Protein AF-A0A3D3LEJ3-F1 (afdb_monomer_lite)

Sequence (141 aa):
MNRAEFEALRNLPDKQITSDIVFELKQPTSPNLVFEDVKVDNALNYDVVLNGTYKPGIPSITFNFVLRGTGPICRVCVNGTIHPPVGRTHKHDLRKDSDPRNNLPAAVARPDLENLPTVKLVWDILLQQANIKHTGTFNEP

pLDDT: mean 92.4, std 5.47, range [72.88, 98.25]

Structure (mmCIF, N/CA/C/O backbone):
data_AF-A0A3D3LEJ3-F1
#
_entry.id   AF-A0A3D3LEJ3-F1
#
loop_
_atom_site.group_PDB
_atom_site.id
_atom_site.type_symbol
_atom_site.label_atom_id
_atom_site.label_alt_id
_atom_site.label_comp_id
_atom_site.label_asym_id
_atom_site.label_entity_id
_atom_site.label_seq_id
_atom_site.pdbx_PDB_ins_code
_atom_site.Cartn_x
_atom_site.Cartn_y
_atom_site.Cartn_z
_atom_site.occupancy
_atom_site.B_iso_or_equiv
_atom_site.auth_seq_id
_atom_site.auth_comp_id
_atom_site.auth_asym_id
_atom_site.auth_atom_id
_atom_site.pdbx_PDB_model_num
ATOM 1 N N . MET A 1 1 ? -2.393 -7.473 19.659 1.00 72.88 1 MET A N 1
ATOM 2 C CA . MET A 1 1 ? -3.219 -8.036 18.584 1.00 72.88 1 MET A CA 1
ATOM 3 C C . MET A 1 1 ? -3.068 -9.546 18.584 1.00 72.88 1 MET A C 1
ATOM 5 O O . MET A 1 1 ? -1.940 -10.018 18.468 1.00 72.88 1 MET A O 1
ATOM 9 N N . ASN A 1 2 ? -4.163 -10.272 18.785 1.00 79.50 2 ASN A N 1
ATOM 10 C CA . ASN A 1 2 ? -4.250 -11.717 18.579 1.00 79.50 2 ASN A CA 1
ATOM 11 C C . ASN A 1 2 ? -4.786 -12.037 17.167 1.00 79.50 2 ASN A C 1
ATOM 13 O O . ASN A 1 2 ? -5.209 -11.138 16.432 1.00 79.50 2 ASN A O 1
ATOM 17 N N . ARG A 1 3 ? -4.801 -13.319 16.793 1.00 76.25 3 ARG A N 1
ATOM 18 C CA . ARG A 1 3 ? -5.267 -13.769 15.473 1.00 76.25 3 ARG A CA 1
ATOM 19 C C . ARG A 1 3 ? -6.681 -13.299 15.116 1.00 76.25 3 ARG A C 1
ATOM 21 O O . ARG A 1 3 ? -6.917 -12.909 13.975 1.00 76.25 3 ARG A O 1
ATOM 28 N N . ALA A 1 4 ? -7.613 -13.337 16.066 1.00 80.88 4 ALA A N 1
ATOM 29 C CA . ALA A 1 4 ? -9.007 -12.971 15.821 1.00 80.88 4 ALA A CA 1
ATOM 30 C C . ALA A 1 4 ? -9.164 -11.462 15.572 1.00 80.88 4 ALA A C 1
ATOM 32 O O . ALA A 1 4 ? -9.856 -11.061 14.641 1.00 80.88 4 ALA A O 1
ATOM 33 N N . GLU A 1 5 ? -8.469 -10.629 16.350 1.00 80.56 5 GLU A N 1
ATOM 34 C CA . GLU A 1 5 ? -8.425 -9.173 16.156 1.00 80.56 5 GLU A CA 1
ATOM 35 C C . GLU A 1 5 ? -7.845 -8.804 14.782 1.00 80.56 5 GLU A C 1
ATOM 37 O O . GLU A 1 5 ? -8.333 -7.891 14.116 1.00 80.56 5 GLU A O 1
ATOM 42 N N . PHE A 1 6 ? -6.839 -9.550 14.315 1.00 76.19 6 PHE A N 1
ATOM 43 C CA . PHE A 1 6 ? -6.302 -9.381 12.967 1.00 76.19 6 PHE A CA 1
ATOM 44 C C . PHE A 1 6 ? -7.310 -9.766 11.881 1.00 76.19 6 PHE A C 1
ATOM 46 O O . PHE A 1 6 ? -7.517 -9.008 10.932 1.00 76.19 6 PHE A O 1
ATOM 53 N N . GLU A 1 7 ? -7.913 -10.953 11.985 1.00 80.44 7 GLU A N 1
ATOM 54 C CA . GLU A 1 7 ? -8.890 -11.415 10.999 1.00 80.44 7 GLU A CA 1
ATOM 55 C C . GLU A 1 7 ? -10.077 -10.448 10.927 1.00 80.44 7 GLU A C 1
ATOM 57 O O . GLU A 1 7 ? -10.531 -10.139 9.824 1.00 80.44 7 GLU A O 1
ATOM 62 N N . ALA A 1 8 ? -10.499 -9.892 12.067 1.00 83.44 8 ALA A N 1
ATOM 63 C CA . ALA A 1 8 ? -11.487 -8.824 12.131 1.00 83.44 8 ALA A CA 1
ATOM 64 C C . ALA A 1 8 ? -11.025 -7.584 11.353 1.00 83.44 8 ALA A C 1
ATOM 66 O O . ALA A 1 8 ? -11.711 -7.200 10.410 1.00 83.44 8 ALA A O 1
ATOM 67 N N . LEU A 1 9 ? -9.847 -7.018 11.660 1.00 82.44 9 LEU A N 1
ATOM 68 C CA . LEU A 1 9 ? -9.303 -5.840 10.966 1.00 82.44 9 LEU A CA 1
ATOM 69 C C . LEU A 1 9 ? -9.182 -6.053 9.447 1.00 82.44 9 LEU A C 1
ATOM 71 O O . LEU A 1 9 ? -9.604 -5.209 8.655 1.00 82.44 9 LEU A O 1
ATOM 75 N N . ARG A 1 10 ? -8.625 -7.192 9.019 1.00 82.25 10 ARG A N 1
ATOM 76 C CA . ARG A 1 10 ? -8.457 -7.529 7.598 1.00 82.25 10 ARG A CA 1
ATOM 77 C C . ARG A 1 10 ? -9.802 -7.557 6.873 1.00 82.25 10 ARG A C 1
ATOM 79 O O . ARG A 1 10 ? -9.911 -7.018 5.769 1.00 82.25 10 ARG A O 1
ATOM 86 N N . ASN A 1 11 ? -10.804 -8.175 7.492 1.00 85.00 11 ASN A N 1
ATOM 87 C CA . ASN A 1 11 ? -12.111 -8.420 6.890 1.00 85.00 11 ASN A CA 1
ATOM 88 C C . ASN A 1 11 ? -13.090 -7.244 7.034 1.00 85.00 11 ASN A C 1
ATOM 90 O O . ASN A 1 11 ? -14.206 -7.352 6.531 1.00 85.00 11 ASN A O 1
ATOM 94 N N . LEU A 1 12 ? -12.698 -6.135 7.676 1.00 86.94 12 LEU A N 1
ATOM 95 C CA . LEU A 1 12 ? -13.568 -4.965 7.808 1.00 86.94 12 LEU A CA 1
ATOM 96 C C . LEU A 1 12 ? -14.032 -4.464 6.433 1.00 86.94 12 LEU A C 1
ATOM 98 O O . LEU A 1 12 ? -13.187 -4.188 5.575 1.00 86.94 12 LEU A O 1
ATOM 102 N N . PRO A 1 13 ? -15.349 -4.359 6.191 1.00 89.06 13 PRO A N 1
ATOM 103 C CA . PRO A 1 13 ? -15.862 -4.002 4.876 1.00 89.06 13 PRO A CA 1
ATOM 104 C C . PRO A 1 13 ? -15.811 -2.497 4.587 1.00 89.06 13 PRO A C 1
ATOM 106 O O . PRO A 1 13 ? -16.021 -2.088 3.451 1.00 89.06 13 PRO A O 1
ATOM 109 N N . ASP A 1 14 ? -15.560 -1.683 5.605 1.00 92.56 14 ASP A N 1
ATOM 110 C CA . ASP A 1 14 ? -15.725 -0.232 5.610 1.00 92.56 14 ASP A CA 1
ATOM 111 C C . ASP A 1 14 ? -14.389 0.526 5.654 1.00 92.56 14 ASP A C 1
ATOM 113 O O . ASP A 1 14 ? -14.349 1.714 5.966 1.00 92.56 14 ASP A O 1
ATOM 117 N N . LYS A 1 15 ? -13.279 -0.154 5.336 1.00 95.62 15 LYS A N 1
ATOM 118 C CA . LYS A 1 15 ? -11.958 0.477 5.295 1.00 95.62 15 LYS A CA 1
ATOM 119 C C . LYS A 1 15 ? -11.939 1.593 4.250 1.00 95.62 15 LYS A C 1
ATOM 121 O O . LYS A 1 15 ? -12.313 1.369 3.095 1.00 95.62 15 LYS A O 1
ATOM 126 N N . GLN A 1 16 ? -11.447 2.768 4.625 1.00 97.44 16 GLN A N 1
ATOM 127 C CA . GLN A 1 16 ? -11.421 3.932 3.747 1.00 97.44 16 GLN A CA 1
ATOM 128 C C . GLN A 1 16 ? -10.112 4.713 3.854 1.00 97.44 16 GLN A C 1
ATOM 130 O O . GLN A 1 16 ? -9.528 4.849 4.921 1.00 97.44 16 GLN A O 1
ATOM 135 N N . ILE A 1 17 ? -9.667 5.263 2.731 1.00 98.12 17 ILE A N 1
ATOM 136 C CA . ILE A 1 17 ? -8.616 6.274 2.660 1.00 98.12 17 ILE A CA 1
ATOM 137 C C . ILE A 1 17 ? -9.265 7.534 2.096 1.00 98.12 17 ILE A C 1
ATOM 139 O O . ILE A 1 17 ? -9.848 7.513 1.009 1.00 98.12 17 ILE A O 1
ATOM 143 N N . THR A 1 18 ? -9.214 8.624 2.851 1.00 98.06 18 THR A N 1
ATOM 144 C CA . THR A 1 18 ? -9.832 9.902 2.466 1.00 98.06 18 THR A CA 1
ATOM 145 C C . THR A 1 18 ? -8.820 10.906 1.930 1.00 98.06 18 THR A C 1
ATOM 147 O O . THR A 1 18 ? -9.192 11.767 1.139 1.00 98.06 18 THR A O 1
ATOM 150 N N . SER A 1 19 ? -7.554 10.770 2.321 1.00 98.06 19 SER A N 1
ATOM 151 C CA . SER A 1 19 ? -6.461 11.642 1.899 1.00 98.06 19 SER A CA 1
ATOM 152 C C . SER A 1 19 ? -6.042 11.414 0.448 1.00 98.06 19 SER A C 1
ATOM 154 O O . SER A 1 19 ? -6.192 10.320 -0.111 1.00 98.06 19 SER A O 1
ATOM 156 N N . ASP A 1 20 ? -5.446 12.450 -0.132 1.00 98.19 20 ASP A N 1
ATOM 157 C CA . ASP A 1 20 ? -4.697 12.325 -1.373 1.00 98.19 20 ASP A CA 1
ATOM 158 C C . ASP A 1 20 ? -3.421 11.510 -1.139 1.00 98.19 20 ASP A C 1
ATOM 160 O O . ASP A 1 20 ? -2.799 11.571 -0.077 1.00 98.19 20 ASP A O 1
ATOM 164 N N . ILE A 1 21 ? -3.031 10.742 -2.152 1.00 98.25 21 ILE A N 1
ATOM 165 C CA . ILE A 1 21 ? -1.744 10.060 -2.208 1.00 98.25 21 ILE A CA 1
ATOM 166 C C . ILE A 1 21 ? -0.845 10.883 -3.121 1.00 98.25 21 ILE A C 1
ATOM 168 O O . ILE A 1 21 ? -1.155 11.054 -4.302 1.00 98.25 21 ILE A O 1
ATOM 172 N N . VAL A 1 22 ? 0.248 11.403 -2.570 1.00 97.75 22 VAL A N 1
ATOM 173 C CA . VAL A 1 22 ? 1.247 12.194 -3.295 1.00 97.75 22 VAL A CA 1
ATOM 174 C C . VAL A 1 22 ? 2.618 11.630 -2.963 1.00 97.75 22 VAL A C 1
ATOM 176 O O . VAL A 1 22 ? 2.995 11.569 -1.797 1.00 97.75 22 VAL A O 1
ATOM 179 N N . PHE A 1 23 ? 3.348 11.185 -3.981 1.00 96.75 23 PHE A N 1
ATOM 180 C CA . PHE A 1 23 ? 4.709 10.693 -3.818 1.00 96.75 23 PHE A CA 1
ATOM 181 C C . PHE A 1 23 ? 5.698 11.853 -3.905 1.00 96.75 23 PHE A C 1
ATOM 183 O O . PHE A 1 23 ? 5.805 12.513 -4.935 1.00 96.75 23 PHE A O 1
ATOM 190 N N . GLU A 1 24 ? 6.459 12.068 -2.839 1.00 95.94 24 GLU A N 1
ATOM 191 C CA . GLU A 1 24 ? 7.386 13.190 -2.720 1.00 95.94 24 GLU A CA 1
ATOM 192 C C . GLU A 1 24 ? 8.801 12.712 -2.392 1.00 95.94 24 GLU A C 1
ATOM 194 O O . GLU A 1 24 ? 9.024 11.636 -1.830 1.00 95.94 24 GLU A O 1
ATOM 199 N N . LEU A 1 25 ? 9.801 13.521 -2.736 1.00 94.31 25 LEU A N 1
ATOM 200 C CA . LEU A 1 25 ? 11.171 13.266 -2.306 1.00 94.31 25 LEU A CA 1
ATOM 201 C C . LEU A 1 25 ? 11.274 13.461 -0.793 1.00 94.31 25 LEU A C 1
ATOM 203 O O . LEU A 1 25 ? 11.103 14.569 -0.295 1.00 94.31 25 LEU A O 1
ATOM 207 N N . LYS A 1 26 ? 11.663 12.407 -0.066 1.00 86.88 26 LYS A N 1
ATOM 208 C CA . LYS A 1 26 ? 11.907 12.506 1.386 1.00 86.88 26 LYS A CA 1
ATOM 209 C C . LYS A 1 26 ? 12.986 13.539 1.738 1.00 86.88 26 LYS A C 1
ATOM 211 O O . LYS A 1 26 ? 12.950 14.165 2.790 1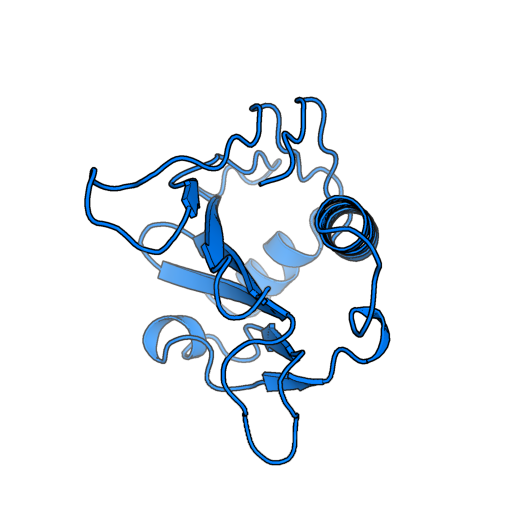.00 86.88 26 LYS A O 1
ATOM 216 N N . GLN A 1 27 ? 13.978 13.669 0.864 1.00 89.00 27 GLN A N 1
ATOM 217 C CA . GLN A 1 27 ? 15.056 14.650 0.937 1.00 89.00 27 GLN A CA 1
ATOM 218 C C . GLN A 1 27 ? 15.565 14.928 -0.486 1.00 89.00 27 GLN A C 1
ATOM 220 O O . GLN A 1 27 ? 15.445 14.037 -1.332 1.00 89.00 27 GLN A O 1
ATOM 225 N N . PRO A 1 28 ? 16.181 16.092 -0.767 1.00 84.38 28 PRO A N 1
ATOM 226 C CA . PRO A 1 28 ? 16.575 16.481 -2.128 1.00 84.38 28 PRO A CA 1
ATOM 227 C C . PRO A 1 28 ? 17.482 15.476 -2.854 1.00 84.38 28 PRO A C 1
ATOM 229 O O . PRO A 1 28 ? 17.475 15.403 -4.076 1.00 84.38 28 PRO A O 1
ATOM 232 N N . THR A 1 29 ? 18.260 14.691 -2.108 1.00 85.44 29 THR A N 1
ATOM 233 C CA . THR A 1 29 ? 19.185 13.678 -2.640 1.00 85.44 29 THR A CA 1
ATOM 234 C C . THR A 1 29 ? 18.617 12.256 -2.613 1.00 85.44 29 THR A C 1
ATOM 236 O O . THR A 1 29 ? 19.322 11.307 -2.957 1.00 85.44 29 THR A O 1
ATOM 239 N N . SER A 1 30 ? 17.369 12.072 -2.171 1.00 86.38 30 SER A N 1
ATOM 240 C CA . SER A 1 30 ? 16.726 10.758 -2.140 1.00 86.38 30 SER A CA 1
ATOM 241 C C . SER A 1 30 ? 16.503 10.261 -3.567 1.00 86.38 30 SER A C 1
ATOM 243 O O . SER A 1 30 ? 15.869 10.958 -4.351 1.00 86.38 30 SER A O 1
ATOM 245 N N . PRO A 1 31 ? 16.929 9.038 -3.914 1.00 89.38 31 PRO A N 1
ATOM 246 C CA . PRO A 1 31 ? 16.564 8.441 -5.195 1.00 89.38 31 PRO A CA 1
ATOM 247 C C . PRO A 1 31 ? 15.114 7.930 -5.213 1.00 89.38 31 PRO A C 1
ATOM 249 O O . PRO A 1 31 ? 14.648 7.479 -6.253 1.00 89.38 31 PRO A O 1
ATOM 252 N N . ASN A 1 32 ? 14.417 7.946 -4.071 1.00 94.06 32 ASN A N 1
ATOM 253 C CA . ASN A 1 32 ? 13.082 7.376 -3.909 1.00 94.06 32 ASN A CA 1
ATOM 254 C C . ASN A 1 32 ? 12.049 8.472 -3.645 1.00 94.06 32 ASN A C 1
ATOM 256 O O . ASN A 1 32 ? 12.318 9.395 -2.863 1.00 94.06 32 ASN A O 1
ATOM 260 N N . LEU A 1 33 ? 10.858 8.284 -4.208 1.00 96.69 33 LEU A N 1
ATOM 261 C CA . LEU A 1 33 ? 9.661 9.041 -3.866 1.00 96.69 33 LEU A CA 1
ATOM 262 C C . LEU A 1 33 ? 8.852 8.259 -2.827 1.00 96.69 33 LEU A C 1
ATOM 264 O O . LEU A 1 33 ? 8.742 7.033 -2.915 1.00 96.69 33 LEU A O 1
ATOM 268 N N . VAL A 1 34 ? 8.305 8.938 -1.828 1.00 97.31 34 VAL A N 1
ATOM 269 C CA . VAL A 1 34 ? 7.591 8.316 -0.711 1.00 97.31 34 VAL A CA 1
ATOM 270 C C . VAL A 1 34 ? 6.323 9.081 -0.377 1.00 97.31 34 VAL A C 1
ATOM 272 O O . VAL A 1 34 ? 6.217 10.271 -0.641 1.00 97.31 34 VAL A O 1
ATOM 275 N N . PHE A 1 35 ? 5.394 8.390 0.264 1.00 97.50 35 PHE A N 1
ATOM 276 C CA . PHE A 1 35 ? 4.374 9.018 1.090 1.00 97.50 35 PHE A CA 1
ATOM 277 C C . PHE A 1 35 ? 4.341 8.258 2.413 1.00 97.50 35 PHE A C 1
ATOM 279 O O . PHE A 1 35 ? 4.543 7.038 2.436 1.00 97.50 35 PHE A O 1
ATOM 286 N N . GLU A 1 36 ? 4.135 8.960 3.517 1.00 96.62 36 GLU A N 1
ATOM 287 C CA . GLU A 1 36 ? 4.204 8.376 4.854 1.00 96.62 36 GLU A CA 1
ATOM 288 C C . GLU A 1 36 ? 2.942 8.737 5.639 1.00 96.62 36 GLU A C 1
ATOM 290 O O . GLU A 1 36 ? 2.339 9.787 5.431 1.00 96.62 36 GLU A O 1
ATOM 295 N N . ASP A 1 37 ? 2.542 7.841 6.537 1.00 97.12 37 ASP A N 1
ATOM 296 C CA . ASP A 1 37 ? 1.499 8.061 7.534 1.00 97.12 37 ASP A CA 1
ATOM 297 C C . ASP A 1 37 ? 0.107 8.428 6.988 1.00 97.12 37 ASP A C 1
ATOM 299 O O . ASP A 1 37 ? -0.686 9.088 7.664 1.00 97.12 37 ASP A O 1
ATOM 303 N N . VAL A 1 38 ? -0.251 7.934 5.797 1.00 98.00 38 VAL A N 1
ATOM 304 C CA . VAL A 1 38 ? -1.610 8.104 5.265 1.00 98.00 38 VAL A CA 1
ATOM 305 C C . VAL A 1 38 ? -2.585 7.248 6.065 1.00 98.00 38 VAL A C 1
ATOM 307 O O . VAL A 1 38 ? -2.474 6.024 6.095 1.00 98.00 38 VAL A O 1
ATOM 310 N N . LYS A 1 39 ? -3.567 7.881 6.704 1.00 97.94 39 LYS A N 1
ATOM 311 C CA . LYS A 1 39 ? -4.550 7.197 7.548 1.00 97.94 39 LYS A CA 1
ATOM 312 C C . LYS A 1 39 ? -5.462 6.265 6.739 1.00 97.94 39 LYS A C 1
ATOM 314 O O . LYS A 1 39 ? -5.942 6.627 5.665 1.00 97.94 39 LYS A O 1
ATOM 319 N N . VAL A 1 40 ? -5.750 5.092 7.306 1.00 97.38 40 VAL A N 1
ATOM 320 C CA . VAL A 1 40 ? -6.782 4.159 6.833 1.00 97.38 40 VAL A CA 1
ATOM 321 C C . VAL A 1 40 ? -7.906 4.088 7.872 1.00 97.38 40 VAL A C 1
ATOM 323 O O . VAL A 1 40 ? -7.805 3.392 8.886 1.00 97.38 40 VAL A O 1
ATOM 326 N N . ASP A 1 41 ? -8.985 4.824 7.622 1.00 96.88 41 ASP A N 1
ATOM 327 C CA . ASP A 1 41 ? -10.192 4.831 8.446 1.00 96.88 41 ASP A CA 1
ATOM 328 C C . ASP A 1 41 ? -10.874 3.452 8.437 1.00 96.88 41 ASP A C 1
ATOM 330 O O . ASP A 1 41 ? -10.853 2.738 7.433 1.00 96.88 41 ASP A O 1
ATOM 334 N N . ASN A 1 42 ? -11.442 3.052 9.577 1.00 94.88 42 ASN A N 1
ATOM 335 C CA . ASN A 1 42 ? -12.129 1.772 9.769 1.00 94.88 42 ASN A CA 1
ATOM 336 C C . ASN A 1 42 ? -13.050 1.824 11.008 1.00 94.88 42 ASN A C 1
ATOM 338 O O . ASN A 1 42 ? -12.720 2.504 11.980 1.00 94.88 42 ASN A O 1
ATOM 342 N N . ALA A 1 43 ? -14.162 1.078 11.020 1.00 92.31 43 ALA A N 1
ATOM 343 C CA . ALA A 1 43 ? -15.177 1.111 12.089 1.00 92.31 43 ALA A CA 1
ATOM 344 C C . ALA A 1 43 ? -14.667 0.708 13.474 1.00 92.31 43 ALA A C 1
ATOM 346 O O . ALA A 1 43 ? -15.265 1.083 14.482 1.00 92.31 43 ALA A O 1
ATOM 347 N N . LEU A 1 44 ? -13.583 -0.067 13.545 1.00 90.25 44 LEU A N 1
ATOM 348 C CA . LEU A 1 44 ? -12.998 -0.492 14.817 1.00 90.25 44 LEU A CA 1
ATOM 349 C C . LEU A 1 44 ? -12.010 0.533 15.390 1.00 90.25 44 LEU A C 1
ATOM 351 O O . LEU A 1 44 ? -11.437 0.286 16.448 1.00 90.25 44 LEU A O 1
ATOM 355 N N . ASN A 1 45 ? -11.825 1.680 14.724 1.00 90.31 45 ASN A N 1
ATOM 356 C CA . ASN A 1 45 ? -10.905 2.749 15.119 1.00 90.31 45 ASN A CA 1
ATOM 357 C C . ASN A 1 45 ? -9.462 2.264 15.342 1.00 90.31 45 ASN A C 1
ATOM 359 O O . ASN A 1 45 ? -8.727 2.833 16.151 1.00 90.31 45 ASN A O 1
ATOM 363 N N . TYR A 1 46 ? -9.036 1.219 14.628 1.00 91.94 46 TYR A N 1
ATOM 364 C CA . TYR A 1 46 ? -7.636 0.817 14.642 1.00 91.94 46 TYR A CA 1
ATOM 365 C C . TYR A 1 46 ? -6.781 1.890 13.969 1.00 91.94 46 TYR A C 1
ATOM 367 O O . TYR A 1 46 ? -7.113 2.367 12.884 1.00 91.94 46 TYR A O 1
ATOM 375 N N . ASP A 1 47 ? -5.655 2.226 14.595 1.00 94.75 47 ASP A N 1
ATOM 376 C CA . ASP A 1 47 ? -4.699 3.217 14.097 1.00 94.75 47 ASP A CA 1
ATOM 377 C C . ASP A 1 47 ? -3.814 2.617 12.992 1.00 94.75 47 ASP A C 1
ATOM 379 O O . ASP A 1 47 ? -2.657 2.233 13.203 1.00 94.75 47 ASP A O 1
ATOM 383 N N . VAL A 1 48 ? -4.420 2.429 11.819 1.00 95.06 48 VAL A N 1
ATOM 384 C CA . VAL A 1 48 ? -3.764 1.890 10.629 1.00 95.06 48 VAL A CA 1
ATOM 385 C C . VAL A 1 48 ? -3.326 3.034 9.730 1.00 95.06 48 VAL A C 1
ATOM 387 O O . VAL A 1 48 ? -4.126 3.887 9.345 1.00 95.06 48 VAL A O 1
ATOM 390 N N . VAL A 1 49 ? -2.055 3.001 9.346 1.00 97.56 49 VAL A N 1
ATOM 391 C CA . VAL A 1 49 ? -1.471 3.909 8.365 1.00 97.56 49 VAL A CA 1
ATOM 392 C C . VAL A 1 49 ? -0.925 3.142 7.170 1.00 97.56 49 VAL A C 1
ATOM 394 O O . VAL A 1 49 ? -0.567 1.966 7.262 1.00 97.56 49 VAL A O 1
ATOM 397 N N . LEU A 1 50 ? -0.844 3.821 6.039 1.00 97.94 50 LEU A N 1
ATOM 398 C CA . LEU A 1 50 ? -0.259 3.345 4.806 1.00 97.94 50 LEU A CA 1
ATOM 399 C C . LEU A 1 50 ? 0.967 4.190 4.472 1.00 97.94 50 LEU A C 1
ATOM 401 O O . LEU A 1 50 ? 0.911 5.417 4.451 1.00 97.94 50 LEU A O 1
ATOM 405 N N . ASN A 1 51 ? 2.051 3.499 4.141 1.00 98.19 51 ASN A N 1
ATOM 406 C CA . ASN A 1 51 ? 3.273 4.094 3.625 1.00 98.19 51 ASN A CA 1
ATOM 407 C C . ASN A 1 51 ? 3.538 3.587 2.206 1.00 98.19 51 ASN A C 1
ATOM 409 O O . ASN A 1 51 ? 3.341 2.400 1.922 1.00 98.19 51 ASN A O 1
ATOM 413 N N . GLY A 1 52 ? 4.030 4.466 1.341 1.00 97.62 52 GLY A N 1
ATOM 414 C CA . GLY A 1 52 ? 4.417 4.155 -0.027 1.00 97.62 52 GLY A CA 1
ATOM 415 C C . GLY A 1 52 ? 5.879 4.461 -0.299 1.00 97.62 52 GLY A C 1
ATOM 416 O O . GLY A 1 52 ? 6.453 5.406 0.237 1.00 97.62 52 GLY A O 1
ATOM 417 N N . THR A 1 53 ? 6.503 3.668 -1.161 1.00 97.38 53 THR A N 1
ATOM 418 C CA . THR A 1 53 ? 7.845 3.961 -1.673 1.00 97.38 53 THR A CA 1
ATOM 419 C C . THR A 1 53 ? 7.942 3.550 -3.125 1.00 97.38 53 THR A C 1
ATOM 421 O O . THR A 1 53 ? 7.833 2.364 -3.429 1.00 97.38 53 THR A O 1
ATOM 424 N N . TYR A 1 54 ? 8.199 4.516 -3.997 1.00 97.00 54 TYR A N 1
ATOM 425 C CA . TYR A 1 54 ? 8.484 4.310 -5.405 1.00 97.00 54 TYR A CA 1
ATOM 426 C C . TYR A 1 54 ? 9.963 4.566 -5.697 1.00 97.00 54 TYR A C 1
ATOM 428 O O . TYR A 1 54 ? 10.552 5.536 -5.210 1.00 97.00 54 TYR A O 1
ATOM 436 N N . LYS A 1 55 ? 10.574 3.685 -6.492 1.00 94.62 55 LYS A N 1
ATOM 437 C CA . LYS A 1 55 ? 11.969 3.804 -6.930 1.00 94.62 55 LYS A CA 1
ATOM 438 C C . LYS A 1 55 ? 12.014 3.958 -8.455 1.00 94.62 55 LYS A C 1
ATOM 440 O O . LYS A 1 55 ? 11.951 2.945 -9.147 1.00 94.62 55 LYS A O 1
ATOM 445 N N . PRO A 1 56 ? 12.177 5.176 -8.998 1.00 90.94 56 PRO A N 1
ATOM 446 C CA . PRO A 1 56 ? 12.182 5.404 -10.445 1.00 90.94 56 PRO A CA 1
ATOM 447 C C . PRO A 1 56 ? 13.274 4.625 -11.197 1.00 90.94 56 PRO A C 1
ATOM 449 O O . PRO A 1 56 ? 13.043 4.140 -12.298 1.00 90.94 56 PRO A O 1
ATOM 452 N N . GLY A 1 57 ? 14.463 4.461 -10.599 1.00 88.19 57 GLY A N 1
ATOM 453 C CA . GLY A 1 57 ? 15.601 3.799 -11.259 1.00 88.19 57 GLY A CA 1
ATOM 454 C C . GLY A 1 57 ? 15.433 2.290 -11.483 1.00 88.19 57 GLY A C 1
ATOM 455 O O . GLY A 1 57 ? 16.090 1.714 -12.345 1.00 88.19 57 GLY A O 1
ATOM 456 N N . ILE A 1 58 ? 14.561 1.642 -10.712 1.00 87.38 58 ILE A N 1
ATOM 457 C CA . ILE A 1 58 ? 14.136 0.254 -10.910 1.00 87.38 58 ILE A CA 1
ATOM 458 C C . ILE A 1 58 ? 12.644 0.295 -10.607 1.00 87.38 58 ILE A C 1
ATOM 460 O O . ILE A 1 58 ? 12.334 0.149 -9.424 1.00 87.38 58 ILE A O 1
ATOM 464 N N . PRO A 1 59 ? 11.769 0.577 -11.594 1.00 85.38 59 PRO A N 1
ATOM 465 C CA . PRO A 1 59 ? 10.385 1.020 -11.395 1.00 85.38 59 PRO A CA 1
ATOM 466 C C . PRO A 1 59 ? 9.618 0.010 -10.541 1.00 85.38 59 PRO A C 1
ATOM 468 O O . PRO A 1 59 ? 9.025 -0.959 -11.020 1.00 85.38 59 PRO A O 1
ATOM 471 N N . SER A 1 60 ? 9.721 0.220 -9.235 1.00 94.88 60 SER A N 1
ATOM 472 C CA . SER A 1 60 ? 9.306 -0.683 -8.177 1.00 94.88 60 SER A CA 1
ATOM 473 C C . SER A 1 60 ? 8.564 0.140 -7.157 1.00 94.88 60 SER A C 1
ATOM 475 O O . SER A 1 60 ? 8.963 1.258 -6.819 1.00 94.88 60 SER A O 1
ATOM 477 N N . ILE A 1 61 ? 7.459 -0.424 -6.698 1.00 97.19 61 ILE A N 1
ATOM 478 C CA . ILE A 1 61 ? 6.556 0.225 -5.768 1.00 97.19 61 ILE A CA 1
ATOM 479 C C . ILE A 1 61 ? 6.334 -0.701 -4.584 1.00 97.19 61 ILE A C 1
ATOM 481 O O . ILE A 1 61 ? 6.096 -1.901 -4.738 1.00 97.19 61 ILE A O 1
ATOM 485 N N . THR A 1 62 ? 6.408 -0.120 -3.396 1.00 97.44 62 THR A N 1
ATOM 486 C CA . THR A 1 62 ? 6.037 -0.781 -2.155 1.00 97.44 62 THR A CA 1
ATOM 487 C C . THR A 1 62 ? 4.876 -0.037 -1.523 1.00 97.44 62 THR A C 1
ATOM 489 O O . THR A 1 62 ? 4.976 1.166 -1.300 1.00 97.44 62 THR A O 1
ATOM 492 N N . PHE A 1 63 ? 3.819 -0.765 -1.175 1.00 97.75 63 PHE A N 1
ATOM 493 C CA . PHE A 1 63 ? 2.731 -0.299 -0.316 1.00 97.75 63 PHE A CA 1
ATOM 494 C C . PHE A 1 63 ? 2.788 -1.066 1.001 1.00 97.75 63 PHE A C 1
ATOM 496 O O . PHE A 1 63 ? 2.772 -2.297 0.999 1.00 97.75 63 PHE A O 1
ATOM 503 N N . ASN A 1 64 ? 2.870 -0.367 2.126 1.00 97.31 64 ASN A N 1
ATOM 504 C CA . ASN A 1 64 ? 3.035 -0.970 3.443 1.00 97.31 64 ASN A CA 1
ATOM 505 C C . ASN A 1 64 ? 1.969 -0.455 4.412 1.00 97.31 64 ASN A C 1
ATOM 507 O O . ASN A 1 64 ? 2.035 0.687 4.861 1.00 97.31 64 ASN A O 1
ATOM 511 N N . PHE A 1 65 ? 1.012 -1.315 4.744 1.00 95.12 65 PHE A N 1
ATOM 512 C CA . PHE A 1 65 ? -0.004 -1.072 5.759 1.00 95.12 65 PHE A CA 1
ATOM 513 C C . PHE A 1 65 ? 0.556 -1.443 7.130 1.00 95.12 65 PHE A C 1
ATOM 515 O O . PHE A 1 65 ? 1.017 -2.570 7.349 1.00 95.12 65 PHE A O 1
ATOM 522 N N . VAL A 1 66 ? 0.496 -0.500 8.060 1.00 94.62 66 VAL A N 1
ATOM 523 C CA . VAL A 1 66 ? 1.097 -0.585 9.388 1.00 94.62 66 VAL A CA 1
ATOM 524 C C . VAL A 1 66 ? 0.035 -0.277 10.426 1.00 94.62 66 VAL A C 1
ATOM 526 O O . VAL A 1 66 ? -0.615 0.759 10.362 1.00 94.62 66 VAL A O 1
ATOM 529 N N . LEU A 1 67 ? -0.111 -1.158 11.411 1.00 92.88 67 LEU A N 1
ATOM 530 C CA . LEU A 1 67 ? -0.864 -0.858 12.621 1.00 92.88 67 LEU A CA 1
ATOM 531 C C . LEU A 1 67 ? 0.089 -0.214 13.630 1.00 92.88 67 LEU A C 1
ATOM 533 O O . LEU A 1 67 ? 1.057 -0.855 14.063 1.00 92.88 67 LEU A O 1
ATOM 537 N N . ARG A 1 68 ? -0.159 1.044 14.008 1.00 92.88 68 ARG A N 1
ATOM 538 C CA . ARG A 1 68 ? 0.706 1.767 14.948 1.00 92.88 68 ARG A CA 1
ATOM 539 C C . ARG A 1 68 ? 0.808 1.026 16.284 1.00 92.88 68 ARG A C 1
ATOM 541 O O . ARG A 1 68 ? -0.128 0.378 16.746 1.00 92.88 68 ARG A O 1
ATOM 548 N N . GLY A 1 69 ? 2.010 1.027 16.858 1.00 90.12 69 GLY A N 1
ATOM 549 C CA . GLY A 1 69 ? 2.340 0.262 18.067 1.00 90.12 69 GLY A CA 1
ATOM 550 C C . GLY A 1 69 ? 2.458 -1.261 17.884 1.00 90.12 69 GLY A C 1
ATOM 551 O O . GLY A 1 69 ? 2.937 -1.932 18.793 1.00 90.12 69 GLY A O 1
ATOM 552 N N . THR A 1 70 ? 2.075 -1.820 16.728 1.00 89.06 70 THR A N 1
ATOM 553 C CA . THR A 1 70 ? 2.187 -3.265 16.441 1.00 89.06 70 THR A CA 1
ATOM 554 C C . THR A 1 70 ? 3.202 -3.566 15.339 1.00 89.06 70 THR A C 1
ATOM 556 O O . THR A 1 70 ? 4.015 -4.475 15.497 1.00 89.06 70 THR A O 1
ATOM 559 N N . GLY A 1 71 ? 3.179 -2.811 14.238 1.00 91.06 71 GLY A N 1
ATOM 560 C CA . GLY A 1 71 ? 4.057 -3.012 13.085 1.00 91.06 71 GLY A CA 1
ATOM 561 C C . GLY A 1 71 ? 3.300 -3.307 11.783 1.00 91.06 71 GLY A C 1
ATOM 562 O O . GLY A 1 71 ? 2.088 -3.084 11.702 1.00 91.06 71 GLY A O 1
ATOM 563 N N . PRO A 1 72 ? 4.008 -3.761 10.733 1.00 92.25 72 PRO A N 1
ATOM 564 C CA . PRO A 1 72 ? 3.408 -4.030 9.431 1.00 92.25 72 PRO A CA 1
ATOM 565 C C . PRO A 1 72 ? 2.402 -5.182 9.518 1.00 92.25 72 PRO A C 1
ATOM 567 O O . PRO A 1 72 ? 2.671 -6.206 10.142 1.00 92.25 72 PRO A O 1
ATOM 570 N N . ILE A 1 73 ? 1.255 -5.014 8.860 1.00 91.19 73 ILE A N 1
ATOM 571 C CA . ILE A 1 73 ? 0.181 -6.022 8.780 1.00 91.19 73 ILE A CA 1
ATOM 572 C C . ILE A 1 73 ? -0.027 -6.540 7.353 1.00 91.19 73 ILE A C 1
ATOM 574 O O . ILE A 1 73 ? -0.501 -7.658 7.149 1.00 91.19 73 ILE A O 1
ATOM 578 N N . CYS A 1 74 ? 0.361 -5.748 6.353 1.00 92.81 74 CYS A N 1
ATOM 579 C CA . CYS A 1 74 ? 0.409 -6.155 4.958 1.00 92.81 74 CYS A CA 1
ATOM 580 C C . CYS A 1 74 ? 1.415 -5.280 4.213 1.00 92.81 74 CYS A C 1
ATOM 582 O O . CYS A 1 74 ? 1.328 -4.056 4.275 1.00 92.81 74 CYS A O 1
ATOM 584 N N . ARG A 1 75 ? 2.320 -5.892 3.451 1.00 95.75 75 ARG A N 1
ATOM 585 C CA . ARG A 1 75 ? 3.225 -5.176 2.547 1.00 95.75 75 ARG A CA 1
ATOM 586 C C . ARG A 1 75 ? 3.131 -5.774 1.157 1.00 95.75 75 ARG A C 1
ATOM 588 O O . ARG A 1 75 ? 3.254 -6.980 1.009 1.00 95.75 75 ARG A O 1
ATOM 595 N N . VAL A 1 76 ? 2.940 -4.956 0.137 1.00 97.12 76 VAL A N 1
ATOM 596 C CA . VAL A 1 76 ? 2.983 -5.383 -1.263 1.00 97.12 76 VAL A CA 1
ATOM 597 C C . VAL A 1 76 ? 4.194 -4.742 -1.907 1.00 97.12 76 VAL A C 1
ATOM 599 O O . VAL A 1 76 ? 4.350 -3.529 -1.824 1.00 97.12 76 VAL A O 1
ATOM 602 N N . CYS A 1 77 ? 5.034 -5.558 -2.528 1.00 97.12 77 CYS A N 1
ATOM 603 C CA . CYS A 1 77 ? 6.221 -5.152 -3.261 1.00 97.12 77 CYS A CA 1
ATOM 604 C C . CYS A 1 77 ? 6.016 -5.540 -4.727 1.00 97.12 77 CYS A C 1
ATOM 606 O O . CYS A 1 77 ? 5.829 -6.719 -5.018 1.00 97.12 77 CYS A O 1
ATOM 608 N N . VAL A 1 78 ? 6.077 -4.584 -5.648 1.00 97.38 78 VAL A N 1
ATOM 609 C CA . VAL A 1 78 ? 6.032 -4.835 -7.095 1.00 97.38 78 VAL A CA 1
ATOM 610 C C . VAL A 1 78 ? 7.389 -4.503 -7.688 1.00 97.38 78 VAL A C 1
ATOM 612 O O . VAL A 1 78 ? 7.940 -3.440 -7.403 1.00 97.38 78 VAL A O 1
ATOM 615 N N . ASN A 1 79 ? 7.943 -5.428 -8.477 1.00 94.25 79 ASN A N 1
ATOM 616 C CA . ASN A 1 79 ? 9.281 -5.330 -9.074 1.00 94.25 79 ASN A CA 1
ATOM 617 C C . ASN A 1 79 ? 10.413 -5.057 -8.061 1.00 94.25 79 ASN A C 1
ATOM 619 O O . ASN A 1 79 ? 11.477 -4.550 -8.422 1.00 94.25 79 ASN A O 1
ATOM 623 N N . GLY A 1 80 ? 10.195 -5.399 -6.789 1.00 90.06 80 GLY A N 1
ATOM 624 C CA . GLY A 1 80 ? 11.109 -5.108 -5.691 1.00 90.06 80 GLY A CA 1
ATOM 625 C C . GLY A 1 80 ? 12.266 -6.104 -5.577 1.00 90.06 80 GLY A C 1
ATOM 626 O O . GLY A 1 80 ? 12.721 -6.710 -6.552 1.00 90.06 80 GLY A O 1
ATOM 627 N N . THR A 1 81 ? 12.752 -6.271 -4.345 1.00 89.25 81 THR A N 1
ATOM 628 C CA . THR A 1 81 ? 13.755 -7.285 -3.997 1.00 89.25 81 THR A CA 1
ATOM 629 C C . THR A 1 81 ? 13.247 -8.681 -4.351 1.00 89.25 81 THR A C 1
ATOM 631 O O . THR A 1 81 ? 12.083 -9.003 -4.126 1.00 89.25 81 THR A O 1
ATOM 634 N N . ILE A 1 82 ? 14.125 -9.524 -4.894 1.00 90.81 82 ILE A N 1
ATOM 635 C CA . ILE A 1 82 ? 13.788 -10.915 -5.203 1.00 90.81 82 ILE A CA 1
ATOM 636 C C . ILE A 1 82 ? 13.734 -11.718 -3.901 1.00 90.81 82 ILE A C 1
ATOM 638 O O . ILE A 1 82 ? 14.726 -11.788 -3.179 1.00 90.81 82 ILE A O 1
ATOM 642 N N . HIS A 1 83 ? 12.607 -12.381 -3.649 1.00 89.62 83 HIS A N 1
ATOM 643 C CA . HIS A 1 83 ? 12.477 -13.395 -2.604 1.00 89.62 83 HIS A CA 1
ATOM 644 C C . HIS A 1 83 ? 12.378 -14.780 -3.249 1.00 89.62 83 HIS A C 1
ATOM 646 O O . HIS A 1 83 ? 11.356 -15.064 -3.861 1.00 89.62 83 HIS A O 1
ATOM 652 N N . PRO A 1 84 ? 13.380 -15.668 -3.155 1.00 88.88 84 PRO A N 1
ATOM 653 C CA . PRO A 1 84 ? 13.247 -17.039 -3.653 1.00 88.88 84 PRO A CA 1
ATOM 654 C C . PRO A 1 84 ? 12.274 -17.863 -2.784 1.00 88.88 84 PRO A C 1
ATOM 656 O O . PRO A 1 84 ? 12.356 -17.770 -1.559 1.00 88.88 84 PRO A O 1
ATOM 659 N N . PRO A 1 85 ? 11.367 -18.681 -3.357 1.00 91.62 85 PRO A N 1
ATOM 660 C CA . PRO A 1 85 ? 11.065 -18.877 -4.785 1.00 91.62 85 PRO A CA 1
ATOM 661 C C . PRO A 1 85 ? 9.977 -17.927 -5.340 1.00 91.62 85 PRO A C 1
ATOM 663 O O . PRO A 1 85 ? 9.516 -18.098 -6.460 1.00 91.62 85 PRO A O 1
ATOM 666 N N . VAL A 1 86 ? 9.535 -16.955 -4.546 1.00 93.81 86 VAL A N 1
ATOM 667 C CA . VAL A 1 86 ? 8.383 -16.070 -4.777 1.00 93.81 86 VAL A CA 1
ATOM 668 C C . VAL A 1 86 ? 8.567 -15.080 -5.940 1.00 93.81 86 VAL A C 1
ATOM 670 O O . VAL A 1 86 ? 7.602 -14.774 -6.632 1.00 93.81 86 VAL A O 1
ATOM 673 N N . GLY A 1 87 ? 9.782 -14.575 -6.165 1.00 94.12 87 GLY A N 1
ATOM 674 C CA . GLY A 1 87 ? 10.090 -13.598 -7.216 1.00 94.12 87 GLY A CA 1
ATOM 675 C C . GLY A 1 87 ? 10.140 -12.143 -6.730 1.00 94.12 87 GLY A C 1
ATOM 676 O O . GLY A 1 87 ? 10.319 -11.872 -5.541 1.00 94.12 87 GLY A O 1
ATOM 677 N N . ARG A 1 88 ? 10.055 -11.189 -7.672 1.00 94.19 88 ARG A N 1
ATOM 678 C CA . ARG A 1 88 ? 10.166 -9.733 -7.412 1.00 94.19 88 ARG A CA 1
ATOM 679 C C . ARG A 1 88 ? 8.858 -9.092 -6.976 1.00 94.19 88 ARG A C 1
ATOM 681 O O . ARG A 1 88 ? 8.879 -8.112 -6.233 1.00 94.19 88 ARG A O 1
ATOM 688 N N . THR A 1 89 ? 7.744 -9.647 -7.438 1.00 96.94 89 THR A N 1
ATOM 689 C CA . THR A 1 89 ? 6.411 -9.109 -7.198 1.00 96.94 89 THR A CA 1
ATOM 690 C C . THR A 1 89 ? 5.667 -10.026 -6.245 1.00 96.94 89 THR A C 1
ATOM 692 O O . THR A 1 89 ? 5.353 -11.176 -6.554 1.00 96.94 89 THR A O 1
ATOM 695 N N . HIS A 1 90 ? 5.453 -9.537 -5.031 1.00 97.31 90 HIS A N 1
ATOM 696 C CA . HIS A 1 90 ? 4.972 -10.351 -3.931 1.00 97.31 90 HIS A CA 1
ATOM 697 C C . HIS A 1 90 ? 4.251 -9.528 -2.870 1.00 97.31 90 HIS A C 1
ATOM 699 O O . HIS A 1 90 ? 4.418 -8.318 -2.733 1.00 97.31 90 HIS A O 1
ATOM 705 N N . LYS A 1 91 ? 3.450 -10.226 -2.076 1.00 95.50 91 LYS A N 1
ATOM 706 C CA . LYS A 1 91 ? 2.783 -9.709 -0.890 1.00 95.50 91 LYS A CA 1
ATOM 707 C C . LYS A 1 91 ? 3.350 -10.404 0.337 1.00 95.50 91 LYS A C 1
ATOM 709 O O . LYS A 1 91 ? 3.386 -11.628 0.379 1.00 95.50 91 LYS A O 1
ATOM 714 N N . HIS A 1 92 ? 3.721 -9.626 1.338 1.00 94.12 92 HIS A N 1
ATOM 715 C CA . HIS A 1 92 ? 3.887 -10.087 2.701 1.00 94.12 92 HIS A CA 1
ATOM 716 C C . HIS A 1 92 ? 2.593 -9.890 3.477 1.00 94.12 92 HIS A C 1
ATOM 718 O O . HIS A 1 92 ? 2.037 -8.788 3.513 1.00 94.12 92 HIS A O 1
ATOM 724 N N . ASP A 1 93 ? 2.118 -10.956 4.100 1.00 86.19 93 ASP A N 1
ATOM 725 C CA . ASP A 1 93 ? 0.887 -10.976 4.868 1.00 86.19 93 ASP A CA 1
ATOM 726 C C . ASP A 1 93 ? 1.137 -11.437 6.303 1.00 86.19 93 ASP A C 1
ATOM 728 O O . ASP A 1 93 ? 1.986 -12.287 6.569 1.00 86.19 93 ASP A O 1
ATOM 732 N N . LEU A 1 94 ? 0.395 -10.854 7.244 1.00 85.19 94 LEU A N 1
ATOM 733 C CA . LEU A 1 94 ? 0.353 -11.345 8.615 1.00 85.19 94 LEU A CA 1
ATOM 734 C C . LEU A 1 94 ? -0.381 -12.692 8.625 1.00 85.19 94 LEU A C 1
ATOM 736 O O . LEU A 1 94 ? -1.566 -12.763 8.303 1.00 85.19 94 LEU A O 1
ATOM 740 N N . ARG A 1 95 ? 0.328 -13.765 8.988 1.00 84.88 95 ARG A N 1
ATOM 741 C CA . ARG A 1 95 ? -0.221 -15.126 9.127 1.00 84.88 95 ARG A CA 1
ATOM 742 C C . ARG A 1 95 ? -0.255 -15.603 10.573 1.00 84.88 95 ARG A C 1
ATOM 744 O O . ARG A 1 95 ? -1.048 -16.478 10.915 1.00 84.88 95 ARG A O 1
ATOM 751 N N . LYS A 1 96 ? 0.632 -15.062 11.407 1.00 85.38 96 LYS A N 1
ATOM 752 C CA . LYS A 1 96 ? 0.771 -15.346 12.836 1.00 85.38 96 LYS A CA 1
ATOM 753 C C . LYS A 1 96 ? 0.873 -14.043 13.620 1.00 85.38 96 LYS A C 1
ATOM 755 O O . LYS A 1 96 ? 1.445 -13.065 13.147 1.00 85.38 96 LYS A O 1
ATOM 760 N N . ASP A 1 97 ? 0.447 -14.080 14.875 1.00 82.56 97 ASP A N 1
ATOM 761 C CA . ASP A 1 97 ? 0.469 -12.933 15.796 1.00 82.56 97 ASP A CA 1
ATOM 762 C C . ASP A 1 97 ? 1.883 -12.367 16.027 1.00 82.56 97 ASP A C 1
ATOM 764 O O . ASP A 1 97 ? 2.057 -11.197 16.366 1.00 82.56 97 ASP A O 1
ATOM 768 N N . SER A 1 98 ? 2.919 -13.190 15.837 1.00 86.25 98 SER A N 1
ATOM 769 C CA . SER A 1 98 ? 4.326 -12.789 15.937 1.00 86.25 98 SER A CA 1
ATOM 770 C C . SER A 1 98 ? 4.871 -12.085 14.692 1.00 86.25 98 SER A C 1
ATOM 772 O O . SER A 1 98 ? 5.937 -11.478 14.768 1.00 86.25 98 SER A O 1
ATOM 774 N N . ASP A 1 99 ? 4.201 -12.185 13.544 1.00 88.06 99 ASP A N 1
ATOM 775 C CA . ASP A 1 99 ? 4.743 -11.741 12.254 1.00 88.06 99 ASP A CA 1
ATOM 776 C C . ASP A 1 99 ? 5.042 -10.237 12.176 1.00 88.06 99 ASP A C 1
ATOM 778 O O . ASP A 1 99 ? 6.081 -9.899 11.604 1.00 88.06 99 ASP A O 1
ATOM 782 N N . PRO A 1 100 ? 4.245 -9.327 12.776 1.00 83.12 100 PRO A N 1
ATOM 783 C CA . PRO A 1 100 ? 4.575 -7.900 12.781 1.00 83.12 100 PRO A CA 1
ATOM 784 C C . PRO A 1 100 ? 5.935 -7.610 13.424 1.00 83.12 100 PRO A C 1
ATOM 786 O O . PRO A 1 100 ? 6.706 -6.805 12.906 1.00 83.12 100 PRO A O 1
ATOM 789 N N . ARG A 1 101 ? 6.278 -8.337 14.500 1.00 85.19 101 ARG A N 1
ATOM 790 C CA . ARG A 1 101 ? 7.575 -8.219 15.197 1.00 85.19 101 ARG A CA 1
ATOM 791 C C . ARG A 1 101 ? 8.738 -8.785 14.380 1.00 85.19 101 ARG A C 1
ATOM 793 O O . ARG A 1 101 ? 9.884 -8.438 14.632 1.00 85.19 101 ARG A O 1
ATOM 800 N N . ASN A 1 102 ? 8.432 -9.628 13.396 1.00 86.62 102 ASN A N 1
ATOM 801 C CA . ASN A 1 102 ? 9.387 -10.253 12.485 1.00 86.62 102 ASN A CA 1
ATOM 802 C C . ASN A 1 102 ? 9.300 -9.671 11.060 1.00 86.6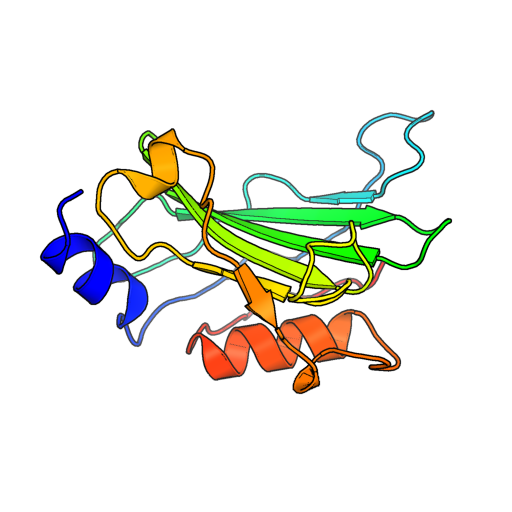2 102 ASN A C 1
ATOM 804 O O . ASN A 1 102 ? 9.737 -10.314 10.108 1.00 86.62 102 ASN A O 1
ATOM 808 N N . ASN A 1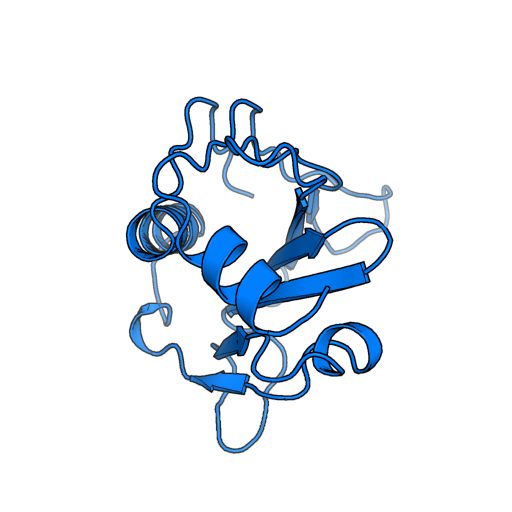 103 ? 8.727 -8.468 10.900 1.00 86.25 103 ASN A N 1
ATOM 809 C CA . ASN A 1 103 ? 8.633 -7.745 9.626 1.00 86.25 103 ASN A CA 1
ATOM 810 C C . ASN A 1 103 ? 7.936 -8.531 8.490 1.00 86.25 103 ASN A C 1
ATOM 812 O O . ASN A 1 103 ? 8.343 -8.447 7.326 1.00 86.25 103 ASN A O 1
ATOM 816 N N . LEU A 1 104 ? 6.881 -9.281 8.834 1.00 89.19 104 LEU A N 1
ATOM 817 C CA . LEU A 1 104 ? 6.086 -10.112 7.920 1.00 89.19 104 LEU A CA 1
ATOM 818 C C . LEU A 1 104 ? 6.955 -11.074 7.083 1.00 89.19 104 LEU A C 1
ATOM 820 O O . LEU A 1 104 ? 7.135 -10.878 5.878 1.00 89.19 104 LEU A O 1
ATOM 824 N N . PRO A 1 105 ? 7.513 -12.134 7.692 1.00 90.06 105 PRO A N 1
ATOM 825 C CA . PRO A 1 105 ? 8.513 -12.976 7.034 1.00 90.06 105 PRO A CA 1
ATOM 826 C C . PRO A 1 105 ? 7.943 -13.817 5.882 1.00 90.06 105 PRO A C 1
ATOM 828 O O . PRO A 1 105 ? 8.686 -14.244 5.001 1.00 90.06 105 PRO A O 1
ATOM 831 N N . ALA A 1 106 ? 6.633 -14.069 5.873 1.00 91.62 106 ALA A N 1
ATOM 832 C CA . ALA A 1 106 ? 5.985 -14.855 4.837 1.00 91.62 106 ALA A CA 1
ATOM 833 C C . ALA A 1 106 ? 5.675 -13.993 3.608 1.00 91.62 106 ALA A C 1
ATOM 835 O O . ALA A 1 106 ? 5.063 -12.939 3.738 1.00 91.62 106 ALA A O 1
ATOM 836 N N . ALA A 1 107 ? 6.069 -14.462 2.422 1.00 94.12 107 ALA A N 1
ATOM 837 C CA . ALA A 1 107 ? 5.773 -13.819 1.145 1.00 94.12 107 ALA A CA 1
ATOM 838 C C . ALA A 1 107 ? 4.952 -14.749 0.234 1.00 94.12 107 ALA A C 1
ATOM 840 O O . ALA A 1 107 ? 5.103 -15.973 0.272 1.00 94.12 107 ALA A O 1
ATOM 841 N N . VAL A 1 108 ? 4.078 -14.163 -0.583 1.00 94.88 108 VAL A N 1
ATOM 842 C CA . VAL A 1 108 ? 3.244 -14.831 -1.596 1.00 94.88 108 VAL A CA 1
ATOM 843 C C . VAL A 1 108 ? 3.423 -14.122 -2.924 1.00 94.88 108 VAL A C 1
ATOM 845 O O . VAL A 1 108 ? 3.398 -12.893 -2.962 1.00 94.88 108 VAL A O 1
ATOM 848 N N . ALA A 1 109 ? 3.574 -14.881 -4.007 1.00 96.81 109 ALA A N 1
ATOM 849 C CA . ALA A 1 109 ? 3.758 -14.316 -5.337 1.00 96.81 109 ALA A CA 1
ATOM 850 C C . ALA A 1 109 ? 2.494 -13.567 -5.772 1.00 96.81 109 ALA A C 1
ATOM 852 O O . ALA A 1 109 ? 1.375 -13.975 -5.449 1.00 96.81 109 ALA A O 1
ATOM 853 N N . ARG A 1 110 ? 2.677 -12.462 -6.495 1.00 96.69 110 ARG A N 1
ATOM 854 C CA . ARG A 1 110 ? 1.591 -11.633 -7.029 1.00 96.69 110 ARG A CA 1
ATOM 855 C C . ARG A 1 110 ? 1.757 -11.437 -8.540 1.00 96.69 110 ARG A C 1
ATOM 857 O O . ARG A 1 110 ? 1.950 -10.307 -8.979 1.00 96.69 110 ARG A O 1
ATOM 864 N N . PRO A 1 111 ? 1.697 -12.520 -9.340 1.00 95.44 111 PRO A N 1
ATOM 865 C CA . PRO A 1 111 ? 1.862 -12.430 -10.793 1.00 95.44 111 PRO A CA 1
ATOM 866 C C . PRO A 1 111 ? 0.792 -11.544 -11.448 1.00 95.44 111 PRO A C 1
ATOM 868 O O . PRO A 1 111 ? 1.025 -10.968 -12.500 1.00 95.44 111 PRO A O 1
ATOM 871 N N . ASP A 1 112 ? -0.362 -11.375 -10.798 1.00 95.69 112 ASP A N 1
ATOM 872 C CA . ASP A 1 112 ? -1.428 -10.465 -11.219 1.00 95.69 112 ASP A CA 1
ATOM 873 C C . ASP A 1 112 ? -1.041 -8.976 -11.156 1.00 95.69 112 ASP A C 1
ATOM 875 O O . ASP A 1 112 ? -1.717 -8.148 -11.757 1.00 95.69 112 ASP A O 1
ATOM 879 N N . LEU A 1 113 ? 0.031 -8.632 -10.435 1.00 96.62 113 LEU A N 1
ATOM 880 C CA . LEU A 1 113 ? 0.568 -7.271 -10.352 1.00 96.62 113 LEU A CA 1
ATOM 881 C C . LEU A 1 113 ? 1.811 -7.063 -11.228 1.00 96.62 113 LEU A C 1
ATOM 883 O O . LEU A 1 113 ? 2.377 -5.969 -11.242 1.00 96.62 113 LEU A O 1
ATOM 887 N N . GLU A 1 114 ? 2.279 -8.100 -11.921 1.00 92.62 114 GLU A N 1
ATOM 888 C CA . GLU A 1 114 ? 3.452 -8.005 -12.785 1.00 92.62 114 GLU A CA 1
ATOM 889 C C . GLU A 1 114 ? 3.117 -7.294 -14.097 1.00 92.62 114 GLU A C 1
ATOM 891 O O . GLU A 1 114 ? 2.049 -7.482 -14.673 1.00 92.62 114 GLU A O 1
ATOM 896 N N . ASN A 1 115 ? 4.064 -6.490 -14.591 1.00 89.25 115 ASN A N 1
ATOM 897 C CA . ASN A 1 115 ? 3.985 -5.805 -15.888 1.00 89.25 115 ASN A CA 1
ATOM 898 C C . ASN A 1 115 ? 2.744 -4.913 -16.086 1.00 89.25 115 ASN A C 1
ATOM 900 O O . ASN A 1 115 ? 2.397 -4.589 -17.222 1.00 89.25 115 ASN A O 1
ATOM 904 N N . LEU A 1 116 ? 2.083 -4.493 -15.002 1.00 94.31 116 LEU A N 1
ATOM 905 C CA . LEU A 1 116 ? 1.026 -3.494 -15.088 1.00 94.31 116 LEU A CA 1
ATOM 906 C C . LEU A 1 116 ? 1.619 -2.163 -15.576 1.00 94.31 116 LEU A C 1
ATOM 908 O O . LEU A 1 116 ? 2.695 -1.774 -15.117 1.00 94.31 116 LEU A O 1
ATOM 912 N N . PRO A 1 117 ? 0.942 -1.459 -16.499 1.00 91.56 117 PRO A N 1
ATOM 913 C CA . PRO A 1 117 ? 1.527 -0.303 -17.173 1.00 91.56 117 PRO A CA 1
ATOM 914 C C . PRO A 1 117 ? 1.655 0.926 -16.268 1.00 91.56 117 PRO A C 1
ATOM 916 O O . PRO A 1 117 ? 2.398 1.842 -16.604 1.00 91.56 117 PRO A O 1
ATOM 919 N N . THR A 1 118 ? 0.932 0.962 -15.146 1.00 94.38 118 THR A N 1
ATOM 920 C CA . THR A 1 118 ? 0.862 2.114 -14.242 1.00 94.38 118 THR A CA 1
ATOM 921 C C . THR A 1 118 ? 0.844 1.655 -12.781 1.00 94.38 118 THR A C 1
ATOM 923 O O . THR A 1 118 ? 0.275 0.613 -12.433 1.00 94.38 118 THR A O 1
ATOM 926 N N . VAL A 1 119 ? 1.445 2.452 -11.897 1.00 95.19 119 VAL A N 1
ATOM 927 C CA . VAL A 1 119 ? 1.340 2.292 -10.440 1.00 95.19 119 VAL A CA 1
ATOM 928 C C . VAL A 1 119 ? -0.112 2.492 -10.000 1.00 95.19 119 VAL A C 1
ATOM 930 O O . VAL A 1 119 ? -0.570 1.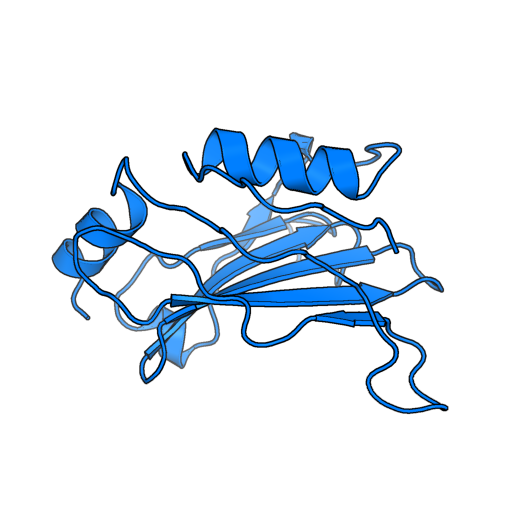819 -9.074 1.00 95.19 119 VAL A O 1
ATOM 933 N N . LYS A 1 120 ? -0.871 3.346 -10.699 1.00 96.50 120 LYS A N 1
ATOM 934 C CA . LYS A 1 120 ? -2.307 3.528 -10.453 1.00 96.50 120 LYS A CA 1
ATOM 935 C C . LYS A 1 120 ? -3.103 2.225 -10.592 1.00 96.50 120 LYS A C 1
ATOM 937 O O . LYS A 1 120 ? -3.979 1.967 -9.772 1.00 96.50 120 LYS A O 1
ATOM 942 N N . LEU A 1 121 ? -2.787 1.374 -11.570 1.00 96.88 121 LEU A N 1
ATOM 943 C CA . LEU A 1 121 ? -3.465 0.079 -11.708 1.00 96.88 121 LEU A CA 1
ATOM 944 C C . LEU A 1 121 ? -3.098 -0.890 -10.582 1.00 96.88 121 LEU A C 1
ATOM 946 O O . LEU A 1 121 ? -3.975 -1.592 -10.080 1.00 96.88 121 LEU A O 1
ATOM 950 N N . VAL A 1 122 ? -1.833 -0.901 -10.142 1.00 96.94 122 VAL A N 1
ATOM 951 C CA . VAL A 1 122 ? -1.427 -1.656 -8.943 1.00 96.94 122 VAL A CA 1
ATOM 952 C C . VAL A 1 122 ? -2.263 -1.199 -7.746 1.00 96.94 122 VAL A C 1
ATOM 954 O O . VAL A 1 122 ? -2.828 -2.029 -7.037 1.00 96.94 122 VAL A O 1
ATOM 957 N N . TRP A 1 123 ? -2.368 0.115 -7.541 1.00 97.50 123 TRP A N 1
ATOM 958 C CA . TRP A 1 123 ? -3.155 0.715 -6.467 1.00 97.50 123 TRP A CA 1
ATOM 959 C C . TRP A 1 123 ? -4.624 0.279 -6.506 1.00 97.50 123 TRP A C 1
ATOM 961 O O . TRP A 1 123 ? -5.133 -0.238 -5.512 1.00 97.50 123 TRP A O 1
ATOM 971 N N . ASP A 1 124 ? -5.278 0.396 -7.661 1.00 97.56 124 ASP A N 1
ATOM 972 C CA . ASP A 1 124 ? -6.696 0.059 -7.822 1.00 97.56 124 ASP A CA 1
ATOM 973 C C . ASP A 1 124 ? -6.986 -1.418 -7.549 1.00 97.56 124 ASP A C 1
ATOM 975 O O . ASP A 1 124 ? -7.935 -1.745 -6.831 1.00 97.56 124 ASP A O 1
ATOM 979 N N . ILE A 1 125 ? -6.133 -2.318 -8.048 1.00 97.31 125 ILE A N 1
ATOM 980 C CA . ILE A 1 125 ? -6.261 -3.757 -7.790 1.00 97.31 125 ILE A CA 1
ATOM 981 C C . ILE A 1 125 ? -6.114 -4.046 -6.294 1.00 97.31 125 ILE A C 1
ATOM 983 O O . ILE A 1 125 ? -6.877 -4.839 -5.737 1.00 97.31 125 ILE A O 1
ATOM 987 N N . LEU A 1 126 ? -5.153 -3.405 -5.622 1.00 95.38 126 LEU A N 1
ATOM 988 C CA . LEU A 1 126 ? -4.955 -3.592 -4.187 1.00 95.38 126 LEU A CA 1
ATOM 989 C C . LEU A 1 126 ? -6.149 -3.100 -3.372 1.00 95.38 126 LEU A C 1
ATOM 991 O O . LEU A 1 126 ? -6.585 -3.815 -2.468 1.00 95.38 126 LEU A O 1
ATOM 995 N N . LEU A 1 127 ? -6.700 -1.931 -3.701 1.00 95.50 127 LEU A N 1
ATOM 996 C CA . LEU A 1 127 ? -7.895 -1.402 -3.046 1.00 95.50 127 LEU A CA 1
ATOM 997 C C . LEU A 1 127 ? -9.102 -2.320 -3.242 1.00 95.50 127 LEU A C 1
ATOM 999 O O . LEU A 1 127 ? -9.778 -2.655 -2.267 1.00 95.50 127 LEU A O 1
ATOM 1003 N N . GLN A 1 128 ? -9.331 -2.789 -4.471 1.00 95.19 128 GLN A N 1
ATOM 1004 C CA . GLN A 1 128 ? -10.421 -3.709 -4.781 1.00 95.19 128 GLN A CA 1
ATOM 1005 C C . GLN A 1 128 ? -10.295 -5.016 -3.985 1.00 95.19 128 GLN A C 1
ATOM 1007 O O . GLN A 1 128 ? -11.244 -5.442 -3.331 1.00 95.19 128 GLN A O 1
ATOM 1012 N N . GLN A 1 129 ? -9.117 -5.645 -3.994 1.00 91.50 129 GLN A N 1
ATOM 1013 C CA . GLN A 1 129 ? -8.882 -6.910 -3.291 1.00 91.50 129 GLN A CA 1
ATOM 1014 C C . GLN A 1 129 ? -8.940 -6.768 -1.768 1.00 91.50 129 GLN A C 1
ATOM 1016 O O . GLN A 1 129 ? -9.343 -7.700 -1.071 1.00 91.50 129 GLN A O 1
ATOM 1021 N N . ALA A 1 130 ? -8.510 -5.623 -1.238 1.00 90.38 130 ALA A N 1
ATOM 1022 C CA . ALA A 1 130 ? -8.558 -5.338 0.190 1.00 90.38 130 ALA A CA 1
ATOM 1023 C C . ALA A 1 130 ? -9.931 -4.824 0.652 1.00 90.38 130 ALA A C 1
ATOM 1025 O O . ALA A 1 130 ? -10.131 -4.663 1.859 1.00 90.38 130 ALA A O 1
ATOM 1026 N N . ASN A 1 131 ? -10.860 -4.581 -0.280 1.00 93.56 131 ASN A N 1
ATOM 1027 C CA . ASN A 1 131 ? -12.118 -3.884 -0.040 1.00 93.56 131 ASN A CA 1
ATOM 1028 C C . ASN A 1 131 ? -11.889 -2.573 0.736 1.00 93.56 131 ASN A C 1
ATOM 1030 O O . ASN A 1 131 ? -12.416 -2.377 1.831 1.00 93.56 131 ASN A O 1
ATOM 1034 N N . ILE A 1 132 ? -11.000 -1.729 0.205 1.00 96.00 132 ILE A N 1
ATOM 1035 C CA . ILE A 1 132 ? -10.701 -0.394 0.726 1.00 96.00 132 ILE A CA 1
ATOM 1036 C C . ILE A 1 132 ? -11.244 0.628 -0.266 1.00 96.00 132 ILE A C 1
ATOM 1038 O O . ILE A 1 132 ? -10.896 0.609 -1.445 1.00 96.00 132 ILE A O 1
ATOM 1042 N N . LYS A 1 133 ? -12.065 1.557 0.214 1.00 97.50 133 LYS A N 1
ATOM 1043 C CA . LYS A 1 133 ? -12.527 2.692 -0.586 1.00 97.50 133 LYS A CA 1
ATOM 1044 C C . LYS A 1 133 ? -11.494 3.816 -0.531 1.00 97.50 133 LYS A C 1
ATOM 1046 O O . LYS A 1 133 ? -11.106 4.231 0.553 1.00 97.50 133 LYS A O 1
ATOM 1051 N N . HIS A 1 134 ? -11.089 4.367 -1.671 1.00 98.12 134 HIS A N 1
ATOM 1052 C CA . HIS A 1 134 ? -10.284 5.594 -1.722 1.00 98.12 134 HIS A CA 1
ATOM 1053 C C . HIS A 1 134 ? -11.128 6.724 -2.306 1.00 98.12 134 HIS A C 1
ATOM 1055 O O . HIS A 1 134 ? -11.709 6.564 -3.376 1.00 98.12 134 HIS A O 1
ATOM 1061 N N . THR A 1 135 ? -11.264 7.827 -1.570 1.00 97.69 135 THR A N 1
ATOM 1062 C CA . THR A 1 135 ? -12.038 9.006 -2.006 1.00 97.69 135 THR A CA 1
ATOM 1063 C C . THR A 1 135 ? -11.184 10.238 -2.278 1.00 97.69 135 THR A C 1
ATOM 1065 O O . THR A 1 135 ? -11.721 11.228 -2.764 1.00 97.69 135 THR A O 1
ATOM 1068 N N . GLY A 1 136 ? -9.892 10.189 -1.955 1.00 96.81 136 GLY A N 1
ATOM 1069 C CA . GLY A 1 136 ? -8.929 11.200 -2.376 1.00 96.81 136 GLY A CA 1
ATOM 1070 C C . GLY A 1 136 ? -8.412 10.937 -3.790 1.00 96.81 136 GLY A C 1
ATO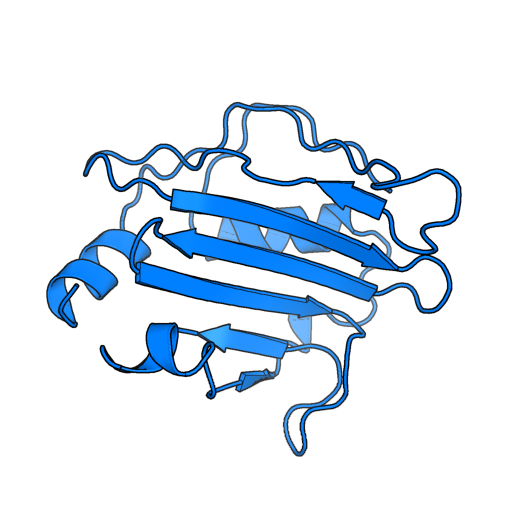M 1071 O O . GLY A 1 136 ? -8.825 9.997 -4.474 1.00 96.81 136 GLY A O 1
ATOM 1072 N N . THR A 1 137 ? -7.462 11.756 -4.215 1.00 97.81 137 THR A N 1
ATOM 1073 C CA . THR A 1 137 ? -6.764 11.627 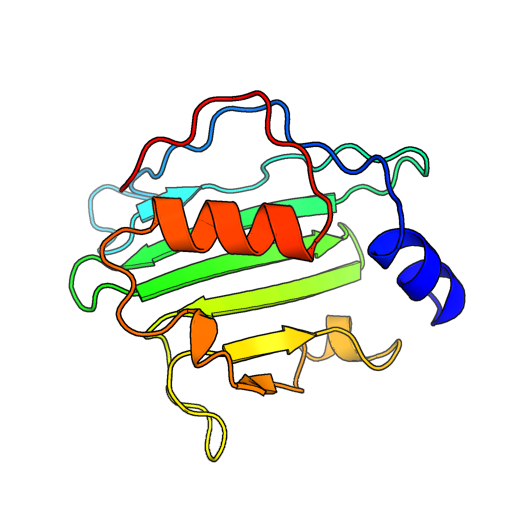-5.495 1.00 97.81 137 THR A CA 1
ATOM 1074 C C . THR A 1 137 ? -5.514 10.772 -5.326 1.00 97.81 137 THR A C 1
ATOM 1076 O O . THR A 1 137 ? -4.778 10.915 -4.353 1.00 97.81 137 THR A O 1
ATOM 1079 N N . PHE A 1 138 ? -5.243 9.878 -6.277 1.00 97.94 138 PHE A N 1
ATOM 1080 C CA . PHE A 1 138 ? -3.954 9.193 -6.364 1.00 97.94 138 PHE A CA 1
ATOM 1081 C C . PHE A 1 138 ? -3.095 9.883 -7.422 1.00 97.94 138 PHE A C 1
ATOM 1083 O O . PHE A 1 138 ? -3.382 9.762 -8.614 1.00 97.94 138 PHE A O 1
ATOM 1090 N N . ASN A 1 139 ? -2.062 10.603 -6.987 1.00 97.06 139 ASN A N 1
ATOM 1091 C CA . ASN A 1 139 ? -1.100 11.247 -7.872 1.00 97.06 139 ASN A CA 1
ATOM 1092 C C . ASN A 1 139 ? 0.026 10.256 -8.157 1.00 97.06 139 ASN A C 1
ATOM 1094 O O . ASN A 1 139 ? 0.772 9.864 -7.259 1.00 97.06 139 ASN A O 1
ATOM 1098 N N . GLU A 1 140 ? 0.088 9.802 -9.402 1.00 92.12 140 GLU A N 1
ATOM 1099 C CA . GLU A 1 140 ? 1.062 8.812 -9.840 1.00 92.12 140 GLU A CA 1
ATOM 1100 C C . GLU A 1 140 ? 2.502 9.372 -9.782 1.00 92.12 140 GLU A C 1
ATOM 1102 O O . GLU A 1 140 ? 2.685 10.540 -10.135 1.00 92.12 140 GLU A O 1
ATOM 1107 N N . PRO A 1 141 ? 3.496 8.594 -9.297 1.00 91.69 141 PRO A N 1
ATOM 1108 C CA . PRO A 1 141 ? 4.887 9.039 -9.190 1.00 91.69 141 PRO A CA 1
ATOM 1109 C C . PRO A 1 141 ? 5.672 9.037 -10.508 1.00 91.69 141 PRO A C 1
ATOM 1111 O O . PRO A 1 141 ? 5.288 8.307 -11.450 1.00 91.69 141 PRO A O 1
#

Radius of gyration: 14.64 Å; chains: 1; bounding box: 35×35×36 Å

Secondary structure (DSSP, 8-state):
--HHHHHHHHH-TTEEE-SPEE-EESSTT-SSEEEEEEEEB-TT---EEEEEEEETTTTEEEEEEEETTTEEEEEEEES-S-BTTTBSSEEEE--STTGGGGT---EEE-GGGTT-S-HHHHHHHHHHHHTEEE-S-EE--

Foldseek 3Di:
DFPVVLVCVQPFLEWEFAEEADFDAPDPPRQKTKDWFRATDGPVPFGKGWIWIAHPVQGKIKIFIAGPPQATAKIWIAQCDQDPPQGRTWMQHDPGSCCRVVVRPDIHHDVVRHPDPFVVVVVVVVCVVSSYYYNHHYDGD